Protein AF-A0A437H0S1-F1 (afdb_monomer)

Mean predicted aligned error: 8.06 Å

Organism: NCBI:txid2217664

Solvent-accessible surface area (backbone atoms only — not comparable to full-atom values): 6916 Å² total; per-residue (Å²): 133,78,65,62,66,58,52,57,53,48,55,50,52,38,51,51,27,51,49,53,21,43,51,20,54,52,49,31,51,52,30,63,74,68,68,50,58,68,67,62,41,51,49,24,52,52,47,28,53,54,20,52,53,50,40,59,66,51,22,75,76,38,73,68,47,33,53,34,49,50,38,8,51,51,35,15,47,50,42,39,52,48,43,61,71,44,42,64,59,52,46,57,49,41,54,73,76,64,75,58,86,73,70,57,68,66,54,49,52,58,52,29,56,54,51,14,55,52,32,17,44,50,28,25,50,54,47,53,55,61,76,74,110

Nearest PDB structures (foldseek):
  8gji-assembly1_A  TM=4.123E-01  e=1.257E+00  synthetic construct
  8gjg-assembly1_A  TM=4.341E-01  e=6.063E+00  synthetic construct

Structure (mmCIF, N/CA/C/O backbone):
data_AF-A0A437H0S1-F1
#
_entry.id   AF-A0A437H0S1-F1
#
loop_
_atom_site.group_PDB
_atom_site.id
_atom_site.type_symbol
_atom_site.label_atom_id
_atom_site.label_alt_id
_atom_site.label_comp_id
_atom_site.label_asym_id
_atom_site.label_entity_id
_atom_site.label_seq_id
_atom_site.pdbx_PDB_ins_code
_atom_site.Cartn_x
_atom_site.Cartn_y
_atom_site.Cartn_z
_atom_site.occupancy
_atom_site.B_iso_or_equiv
_atom_site.auth_seq_id
_atom_site.auth_comp_id
_atom_site.auth_asym_id
_atom_site.auth_atom_id
_atom_site.pdbx_PDB_model_num
ATOM 1 N N . MET A 1 1 ? -19.534 11.886 26.583 1.00 49.41 1 MET A N 1
ATOM 2 C CA . MET A 1 1 ? -19.907 11.684 25.160 1.00 49.41 1 MET A CA 1
ATOM 3 C C . MET A 1 1 ? -18.854 12.192 24.152 1.00 49.41 1 MET A C 1
ATOM 5 O O . MET A 1 1 ? -19.074 12.068 22.959 1.00 49.41 1 MET A O 1
ATOM 9 N N . MET A 1 2 ? -17.682 12.696 24.581 1.00 51.09 2 MET A N 1
ATOM 10 C CA . MET A 1 2 ? -16.727 13.395 23.692 1.00 51.09 2 MET A CA 1
ATOM 11 C C . MET A 1 2 ? -15.616 12.510 23.076 1.00 51.09 2 MET A C 1
ATOM 13 O O . MET A 1 2 ? -14.883 12.967 22.208 1.00 51.09 2 MET A O 1
ATOM 17 N N . ILE A 1 3 ? -15.497 11.237 23.482 1.00 58.66 3 ILE A N 1
ATOM 18 C CA . ILE A 1 3 ? -14.402 10.340 23.049 1.00 58.66 3 ILE A CA 1
ATOM 19 C C . ILE A 1 3 ? -14.716 9.631 21.712 1.00 58.66 3 ILE A C 1
ATOM 21 O O . ILE A 1 3 ? -13.830 9.510 20.865 1.00 58.66 3 ILE A O 1
ATOM 25 N N . LYS A 1 4 ? -15.984 9.255 21.464 1.00 57.00 4 LYS A N 1
ATOM 26 C CA . LYS A 1 4 ? -16.419 8.512 20.258 1.00 57.00 4 LYS A CA 1
ATOM 27 C C . LYS A 1 4 ? -16.165 9.258 18.941 1.00 57.00 4 LYS A C 1
ATOM 29 O O . LYS A 1 4 ? -15.657 8.670 17.995 1.00 57.00 4 LYS A O 1
ATOM 34 N N . ILE A 1 5 ? -16.408 10.573 18.918 1.00 59.31 5 ILE A N 1
ATOM 35 C CA . ILE A 1 5 ? -16.254 11.418 17.714 1.00 59.31 5 ILE A CA 1
ATOM 36 C C . ILE A 1 5 ? -14.808 11.381 17.183 1.00 59.31 5 ILE A C 1
ATOM 38 O O . ILE A 1 5 ? -14.569 11.469 15.978 1.00 59.31 5 ILE A O 1
ATOM 42 N N . SER A 1 6 ? -13.823 11.215 18.073 1.00 72.56 6 SER A N 1
ATOM 43 C CA . SER A 1 6 ? -12.412 11.144 17.682 1.00 72.56 6 SER A CA 1
ATOM 44 C C . SER A 1 6 ? -12.027 9.812 17.027 1.00 72.56 6 SER A C 1
ATOM 46 O O . SER A 1 6 ? -11.175 9.807 16.139 1.00 72.56 6 SER A O 1
ATOM 48 N N . GLN A 1 7 ? -12.652 8.701 17.431 1.00 74.12 7 GLN A N 1
ATOM 49 C CA . GLN A 1 7 ? -12.353 7.365 16.908 1.00 74.12 7 GLN A CA 1
ATOM 50 C C . GLN A 1 7 ? -12.955 7.165 15.515 1.00 74.12 7 GLN A C 1
ATOM 52 O O . GLN A 1 7 ? -12.237 6.755 14.604 1.00 74.12 7 GLN A O 1
ATOM 57 N N . ASP A 1 8 ? -14.209 7.574 15.307 1.00 79.00 8 ASP A N 1
ATOM 58 C CA . ASP A 1 8 ? -14.880 7.476 14.001 1.00 79.00 8 ASP A CA 1
ATOM 59 C C . ASP A 1 8 ? -14.147 8.288 12.924 1.00 79.00 8 ASP A C 1
ATOM 61 O O . ASP A 1 8 ? -13.929 7.831 11.796 1.00 79.00 8 ASP A O 1
ATOM 65 N N . ARG A 1 9 ? -13.675 9.485 13.293 1.00 84.31 9 ARG A N 1
ATOM 66 C CA . ARG A 1 9 ? -12.872 10.332 12.406 1.00 84.31 9 ARG A CA 1
ATOM 67 C C . ARG A 1 9 ? -11.548 9.666 12.029 1.00 84.31 9 ARG A C 1
ATOM 69 O O . ARG A 1 9 ? -11.152 9.729 10.870 1.00 84.31 9 ARG A O 1
ATOM 76 N N . ARG A 1 10 ? -10.870 9.010 12.977 1.00 81.88 10 ARG A N 1
ATOM 77 C CA . ARG A 1 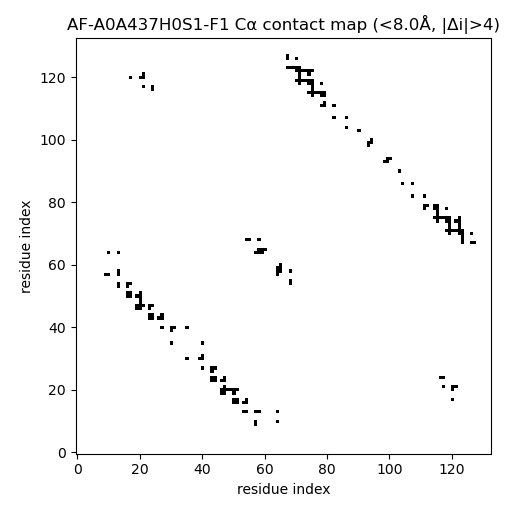10 ? -9.608 8.294 12.715 1.00 81.88 10 ARG A CA 1
ATOM 78 C C . ARG A 1 10 ? -9.817 7.071 11.830 1.00 81.88 10 ARG A C 1
ATOM 80 O O . ARG A 1 10 ? -9.042 6.881 10.901 1.00 81.88 10 ARG A O 1
ATOM 87 N N . ALA A 1 11 ? -10.870 6.290 12.067 1.00 86.12 11 ALA A N 1
ATOM 88 C CA . ALA A 1 11 ? -11.221 5.153 11.219 1.00 86.12 11 ALA A CA 1
ATOM 89 C C . ALA A 1 11 ? -11.541 5.599 9.781 1.00 86.12 11 ALA A C 1
ATOM 91 O O . ALA A 1 11 ? -11.087 4.979 8.819 1.00 86.12 11 ALA A O 1
ATOM 92 N N . THR A 1 12 ? -12.246 6.724 9.632 1.00 88.94 12 THR A N 1
ATOM 93 C CA . THR A 1 12 ? -12.529 7.332 8.323 1.00 88.94 12 THR A CA 1
ATOM 94 C C . THR A 1 12 ? -11.238 7.760 7.623 1.00 88.94 12 THR A C 1
ATOM 96 O O . THR A 1 12 ? -11.020 7.402 6.467 1.00 88.94 12 THR A O 1
ATOM 99 N N . SER A 1 13 ? -10.337 8.456 8.326 1.00 90.25 13 SER A N 1
ATOM 100 C CA . SER A 1 13 ? -9.034 8.857 7.778 1.00 90.25 13 SER A CA 1
ATOM 101 C C . SER A 1 13 ? -8.139 7.664 7.428 1.00 90.25 13 SER A C 1
ATOM 103 O O . SER A 1 13 ? -7.435 7.707 6.418 1.00 90.25 13 SER A O 1
ATOM 105 N N . PHE A 1 14 ? -8.175 6.591 8.224 1.00 92.00 14 PHE A N 1
ATOM 106 C CA . PHE A 1 14 ? -7.459 5.346 7.942 1.00 92.00 14 PHE A CA 1
ATOM 107 C C . PHE A 1 14 ? -7.943 4.731 6.628 1.00 92.00 14 PHE A C 1
ATOM 109 O O . PHE A 1 14 ? -7.132 4.444 5.752 1.00 92.00 14 PHE A O 1
ATOM 116 N N . MET A 1 15 ? -9.260 4.586 6.453 1.00 92.88 15 MET A N 1
ATOM 117 C CA . MET A 1 15 ? -9.829 4.004 5.232 1.00 92.88 15 MET A CA 1
ATOM 118 C C . MET A 1 15 ? -9.610 4.892 4.010 1.00 92.88 15 MET A C 1
ATOM 120 O O . MET A 1 15 ? -9.247 4.387 2.952 1.00 92.88 15 MET A O 1
ATOM 124 N N . ALA A 1 16 ? -9.745 6.212 4.156 1.00 93.31 16 ALA A N 1
ATOM 125 C CA . ALA A 1 16 ? -9.411 7.147 3.087 1.00 93.31 16 ALA A CA 1
ATOM 126 C C . ALA A 1 16 ? -7.950 6.967 2.645 1.00 93.31 16 ALA A C 1
ATOM 128 O O . ALA A 1 16 ? -7.680 6.804 1.458 1.00 93.31 16 ALA A O 1
ATOM 129 N N . SER A 1 17 ? -7.017 6.899 3.602 1.00 93.25 17 SER A N 1
ATOM 130 C CA . SER A 1 17 ? -5.596 6.659 3.320 1.00 93.25 17 SER A CA 1
ATOM 131 C C . SER A 1 17 ? -5.37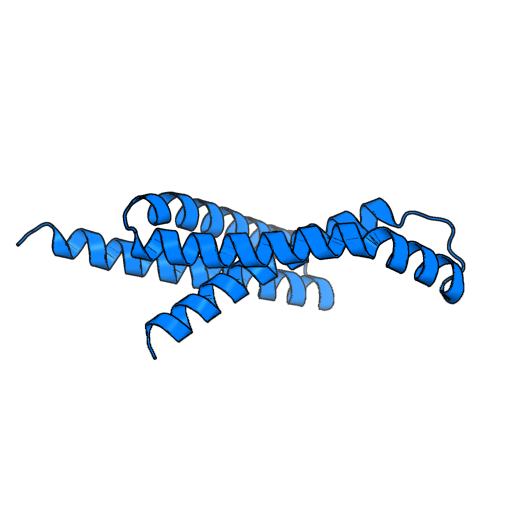4 5.306 2.636 1.00 93.25 17 SER A C 1
ATOM 133 O O . SER A 1 17 ? -4.634 5.234 1.659 1.00 93.25 17 SER A O 1
ATOM 135 N N . ALA A 1 18 ? -6.051 4.245 3.087 1.00 93.00 18 ALA A N 1
ATOM 136 C CA . ALA A 1 18 ? -5.971 2.922 2.468 1.00 93.00 18 ALA A CA 1
ATOM 137 C C . ALA A 1 18 ? -6.428 2.939 1.001 1.00 93.00 18 ALA A C 1
ATOM 139 O O . ALA A 1 18 ? -5.752 2.365 0.147 1.00 93.00 18 ALA A O 1
ATOM 140 N N . HIS A 1 19 ? -7.533 3.622 0.696 1.00 95.00 19 HIS A N 1
ATOM 141 C CA . HIS A 1 19 ? -8.033 3.752 -0.671 1.00 9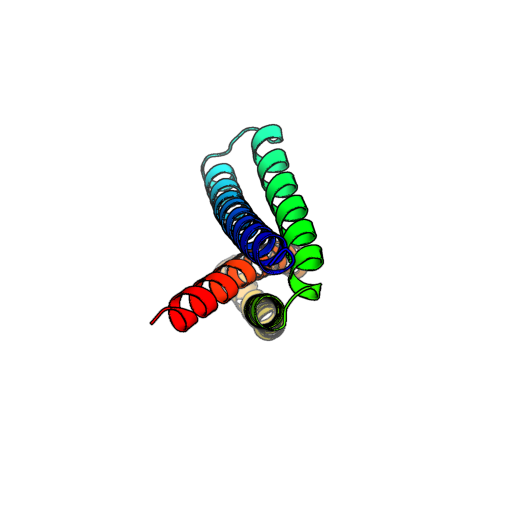5.00 19 HIS A CA 1
ATOM 142 C C . HIS A 1 19 ? -7.109 4.599 -1.544 1.00 95.00 19 HIS A C 1
ATOM 144 O O . HIS A 1 19 ? -6.787 4.178 -2.651 1.00 95.00 19 HIS A O 1
ATOM 150 N N . PHE A 1 20 ? -6.636 5.751 -1.058 1.00 95.19 20 PHE A N 1
ATOM 151 C CA . PHE A 1 20 ? -5.708 6.591 -1.820 1.00 95.19 20 PHE A CA 1
ATOM 152 C C . PHE A 1 20 ? -4.395 5.871 -2.113 1.00 95.19 20 PHE A C 1
ATOM 154 O O . PHE A 1 20 ? -3.918 5.926 -3.241 1.00 95.19 20 PHE A O 1
ATOM 161 N N . GLY A 1 21 ? -3.842 5.153 -1.135 1.00 92.50 21 GLY A N 1
ATOM 162 C CA . GLY A 1 21 ? -2.646 4.341 -1.333 1.00 92.50 21 GLY A CA 1
ATOM 163 C C . GLY A 1 21 ? -2.854 3.193 -2.316 1.00 92.50 21 GLY A C 1
ATOM 164 O O . GLY A 1 21 ? -2.047 2.998 -3.221 1.00 92.50 21 GLY A O 1
ATOM 165 N N . GLY A 1 22 ? -3.978 2.480 -2.190 1.00 91.81 22 GLY A N 1
ATOM 166 C CA . GLY A 1 22 ? -4.354 1.413 -3.115 1.00 91.81 22 GLY A CA 1
ATOM 167 C C . GLY A 1 22 ? -4.525 1.924 -4.547 1.00 91.81 22 GLY A C 1
ATOM 168 O O . GLY A 1 22 ? -3.956 1.372 -5.482 1.00 91.81 22 GLY A O 1
ATOM 169 N N . LEU A 1 23 ? -5.253 3.024 -4.737 1.00 94.50 23 LEU A N 1
ATOM 170 C CA . LEU A 1 23 ? -5.425 3.637 -6.055 1.00 94.50 23 LEU A CA 1
ATOM 171 C C . LEU A 1 23 ? -4.108 4.182 -6.611 1.00 94.50 23 LEU A C 1
ATOM 173 O O . LEU A 1 23 ? -3.864 4.052 -7.806 1.00 94.50 23 LEU A O 1
ATOM 177 N N . ALA A 1 24 ? -3.245 4.748 -5.766 1.00 94.06 24 ALA A N 1
ATOM 178 C CA . ALA A 1 24 ? -1.951 5.264 -6.189 1.00 94.06 24 ALA A CA 1
ATOM 179 C C . ALA A 1 24 ? -1.030 4.157 -6.716 1.00 94.06 24 ALA A C 1
ATOM 181 O O . ALA A 1 24 ? -0.384 4.368 -7.740 1.00 94.06 24 ALA A O 1
ATOM 182 N N . ILE A 1 25 ? -1.015 2.965 -6.103 1.00 92.56 25 ILE A N 1
ATOM 183 C CA . ILE A 1 25 ? -0.214 1.850 -6.629 1.00 92.56 25 ILE A CA 1
ATOM 184 C C . ILE A 1 25 ? -0.770 1.320 -7.963 1.00 92.56 25 ILE A C 1
ATOM 186 O O . ILE A 1 25 ? 0.002 1.001 -8.868 1.00 92.56 25 ILE A O 1
ATOM 190 N N . PHE A 1 26 ? -2.095 1.307 -8.152 1.00 92.31 26 PHE A N 1
ATOM 191 C CA . PHE A 1 26 ? -2.687 0.987 -9.458 1.00 92.31 26 PHE A CA 1
ATOM 192 C C . PHE A 1 26 ? -2.387 2.063 -10.509 1.00 92.31 26 PHE A C 1
ATOM 194 O O . PHE A 1 26 ? -2.055 1.729 -11.645 1.00 92.31 26 PHE A O 1
ATOM 201 N N . ALA A 1 27 ? -2.448 3.343 -10.136 1.00 92.88 27 ALA A N 1
ATOM 202 C CA . ALA A 1 27 ? -2.101 4.458 -11.014 1.00 92.88 27 ALA A CA 1
ATOM 203 C C . ALA A 1 27 ? -0.617 4.439 -11.402 1.00 92.88 27 ALA A C 1
ATOM 205 O O . ALA A 1 27 ? -0.291 4.699 -12.557 1.00 92.88 27 ALA A O 1
ATOM 206 N N . TYR A 1 28 ? 0.272 4.068 -10.475 1.00 91.69 28 TYR A N 1
ATOM 207 C CA . TYR A 1 28 ? 1.685 3.840 -10.764 1.00 91.69 28 TYR A CA 1
ATOM 208 C C . TYR A 1 28 ? 1.851 2.780 -11.859 1.00 91.69 28 TYR A C 1
ATOM 210 O O . TYR A 1 28 ? 2.528 3.020 -12.858 1.00 91.69 28 TYR A O 1
ATOM 218 N N . LEU A 1 29 ? 1.202 1.621 -11.705 1.00 90.06 29 LEU A N 1
ATOM 219 C CA . LEU A 1 29 ? 1.281 0.538 -12.686 1.00 90.06 29 LEU A CA 1
ATOM 220 C C . LEU A 1 29 ? 0.721 0.953 -14.045 1.00 90.06 29 LEU A C 1
ATOM 222 O O . LEU A 1 29 ? 1.384 0.758 -15.062 1.00 90.06 29 LEU A O 1
ATOM 226 N N . ALA A 1 30 ? -0.459 1.574 -14.062 1.00 91.06 30 ALA A N 1
ATOM 227 C CA . ALA A 1 30 ? -1.066 2.085 -15.284 1.00 91.06 30 ALA A CA 1
ATOM 228 C C . ALA A 1 30 ? -0.158 3.119 -15.971 1.00 91.06 30 ALA A C 1
ATOM 230 O O . ALA A 1 30 ? 0.051 3.044 -17.180 1.00 91.06 30 ALA A O 1
ATOM 231 N N . GLY A 1 31 ? 0.448 4.028 -15.203 1.00 89.69 31 GLY A N 1
ATOM 232 C CA . GLY A 1 31 ? 1.382 5.030 -15.711 1.00 89.69 31 GLY A CA 1
ATOM 233 C C . GLY A 1 31 ? 2.662 4.422 -16.282 1.00 89.69 31 GLY A C 1
ATOM 234 O O . GLY A 1 31 ? 3.141 4.878 -17.317 1.00 89.69 31 GLY A O 1
ATOM 235 N N . ARG A 1 32 ? 3.187 3.350 -15.674 1.00 87.00 32 ARG A N 1
ATOM 236 C CA . ARG A 1 32 ? 4.330 2.600 -16.222 1.00 87.00 32 ARG A CA 1
ATOM 237 C C . ARG A 1 32 ? 3.975 1.882 -17.523 1.00 87.00 32 ARG A C 1
ATOM 239 O O . ARG A 1 32 ? 4.793 1.876 -18.432 1.00 87.00 32 ARG A O 1
ATOM 246 N N . MET A 1 33 ? 2.772 1.317 -17.635 1.00 89.38 33 MET A N 1
ATOM 247 C CA . MET A 1 33 ? 2.310 0.657 -18.866 1.00 89.38 33 MET A CA 1
ATOM 248 C C . MET A 1 33 ? 2.017 1.657 -19.992 1.00 89.38 33 MET A C 1
ATOM 250 O O . MET A 1 33 ? 2.262 1.361 -21.157 1.00 89.38 33 MET A O 1
ATOM 254 N N . ALA A 1 34 ? 1.515 2.844 -19.648 1.00 92.69 34 ALA A N 1
ATOM 255 C CA . ALA A 1 34 ? 1.174 3.906 -20.590 1.00 92.69 34 ALA A CA 1
ATOM 256 C C . ALA A 1 34 ? 2.322 4.900 -20.856 1.00 92.69 34 ALA A C 1
ATOM 258 O O . ALA A 1 34 ? 2.102 5.896 -21.542 1.00 92.69 34 ALA A O 1
ATOM 259 N N . ASN A 1 35 ? 3.525 4.656 -20.317 1.00 91.00 35 ASN A N 1
ATOM 260 C CA . ASN A 1 35 ? 4.698 5.534 -20.429 1.00 91.00 35 ASN A CA 1
ATOM 261 C C . ASN A 1 35 ? 4.406 7.002 -20.063 1.00 91.00 35 ASN A C 1
ATOM 263 O O . ASN A 1 35 ? 4.731 7.929 -20.806 1.00 91.00 35 ASN A O 1
ATOM 267 N N . TRP A 1 36 ? 3.761 7.219 -18.916 1.00 91.56 36 TRP A N 1
ATOM 268 C CA . TRP A 1 36 ? 3.512 8.562 -18.392 1.00 91.56 36 TRP A CA 1
ATOM 269 C C . TRP A 1 36 ? 4.813 9.315 -18.074 1.00 91.56 36 TRP A C 1
ATOM 271 O O . TRP A 1 36 ? 5.838 8.684 -17.815 1.00 91.56 36 TRP A O 1
ATOM 281 N N . PRO A 1 37 ? 4.774 10.661 -18.019 1.00 93.38 37 PRO A N 1
ATOM 282 C CA . PRO A 1 37 ? 5.918 11.456 -17.590 1.00 93.38 37 PRO A CA 1
ATOM 283 C C . PRO A 1 37 ? 6.416 11.039 -16.201 1.00 93.38 37 PRO A C 1
ATOM 285 O O . PRO A 1 37 ? 5.610 10.795 -15.297 1.00 93.38 37 PRO A O 1
ATOM 288 N N . ASP A 1 38 ? 7.735 11.059 -16.001 1.00 90.88 38 ASP A N 1
ATOM 289 C CA . ASP A 1 38 ? 8.375 10.643 -14.743 1.00 90.88 38 ASP A CA 1
ATOM 290 C C . ASP A 1 38 ? 7.834 11.389 -13.519 1.00 90.88 38 ASP A C 1
ATOM 292 O O . ASP A 1 38 ? 7.694 10.807 -12.444 1.00 90.88 38 ASP A O 1
ATOM 296 N N . PHE A 1 39 ? 7.455 12.659 -13.684 1.00 92.44 39 PHE A N 1
ATOM 297 C CA . PHE A 1 39 ? 6.821 13.447 -12.628 1.00 92.44 39 PHE A CA 1
ATOM 298 C C . PHE A 1 39 ? 5.502 12.824 -12.138 1.00 92.44 39 PHE A C 1
ATOM 300 O O . PHE A 1 39 ? 5.280 12.712 -10.933 1.00 92.44 39 PHE A O 1
ATOM 3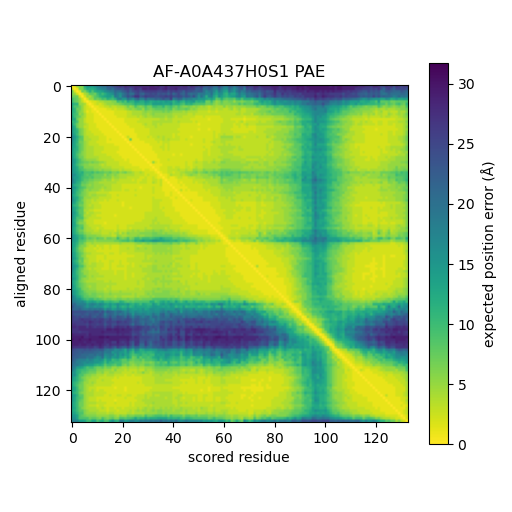07 N N . ALA A 1 40 ? 4.639 12.375 -13.055 1.00 91.94 40 ALA A N 1
ATOM 308 C CA . ALA A 1 40 ? 3.355 11.769 -12.707 1.00 91.94 40 ALA A CA 1
ATOM 309 C C . ALA A 1 40 ? 3.555 10.420 -12.000 1.00 91.94 40 ALA A C 1
ATOM 311 O O . ALA A 1 40 ? 2.915 10.144 -10.985 1.00 91.94 40 ALA A O 1
ATOM 312 N N . ILE A 1 41 ? 4.502 9.614 -12.486 1.00 89.94 41 ILE A N 1
ATOM 313 C CA . ILE A 1 41 ? 4.880 8.341 -11.862 1.00 89.94 41 ILE A CA 1
ATOM 314 C C . ILE A 1 41 ? 5.452 8.594 -10.457 1.00 89.94 41 ILE A C 1
ATOM 316 O O . ILE A 1 41 ? 5.010 7.975 -9.490 1.00 89.94 41 ILE A O 1
ATOM 320 N N . GLY A 1 42 ? 6.364 9.556 -10.304 1.00 90.06 42 GLY A N 1
ATOM 321 C CA . GLY A 1 42 ? 6.931 9.943 -9.011 1.00 90.06 42 GLY A CA 1
ATOM 322 C C . GLY A 1 42 ? 5.873 10.411 -8.007 1.00 90.06 42 GLY A C 1
ATOM 323 O O . GLY A 1 42 ? 5.915 10.023 -6.838 1.00 90.06 42 GLY A O 1
ATOM 324 N N . MET A 1 43 ? 4.866 11.165 -8.463 1.00 93.62 43 MET A N 1
ATOM 325 C CA . MET A 1 43 ? 3.756 11.609 -7.615 1.00 93.62 43 MET A CA 1
ATOM 326 C C . MET A 1 43 ? 2.960 10.425 -7.048 1.00 93.62 43 MET A C 1
ATOM 328 O O . MET A 1 43 ? 2.638 10.415 -5.859 1.00 93.62 43 MET A O 1
ATOM 332 N N . THR A 1 44 ? 2.685 9.394 -7.856 1.00 93.44 44 THR A N 1
ATOM 333 C CA . THR A 1 44 ? 1.969 8.194 -7.379 1.00 93.44 44 THR A CA 1
ATOM 334 C C . THR A 1 44 ? 2.751 7.427 -6.308 1.00 93.44 44 THR A C 1
ATOM 336 O O . THR A 1 44 ? 2.164 6.980 -5.319 1.00 93.44 44 THR A O 1
ATOM 339 N N . ILE A 1 45 ? 4.083 7.355 -6.425 1.00 91.56 45 ILE A N 1
ATOM 340 C CA . ILE A 1 45 ? 4.945 6.784 -5.378 1.00 91.56 45 ILE A CA 1
ATOM 341 C C . ILE A 1 45 ? 4.835 7.616 -4.096 1.00 91.56 45 ILE A C 1
ATOM 343 O O . ILE A 1 45 ? 4.628 7.060 -3.017 1.00 91.56 45 ILE A O 1
ATOM 347 N N . GLY A 1 46 ? 4.919 8.946 -4.207 1.00 93.44 46 GLY A N 1
ATOM 348 C CA . GLY A 1 46 ? 4.805 9.857 -3.066 1.00 93.44 46 GLY A CA 1
ATOM 349 C C . GLY A 1 46 ? 3.484 9.697 -2.309 1.00 93.44 46 GLY A C 1
ATOM 350 O O . GLY A 1 46 ? 3.487 9.588 -1.083 1.00 93.44 46 GLY A O 1
ATOM 351 N N . ILE A 1 47 ? 2.362 9.596 -3.030 1.00 94.81 47 ILE A N 1
ATOM 352 C CA . ILE A 1 47 ? 1.035 9.352 -2.439 1.00 94.81 47 ILE A CA 1
ATOM 353 C C . ILE A 1 47 ? 0.994 7.991 -1.735 1.00 94.81 47 ILE A C 1
ATOM 355 O O . ILE A 1 47 ? 0.491 7.886 -0.615 1.00 94.81 47 ILE A O 1
ATOM 359 N N . THR A 1 48 ? 1.566 6.956 -2.354 1.00 93.62 48 THR A N 1
ATOM 360 C CA . THR A 1 48 ? 1.638 5.613 -1.763 1.00 93.62 48 THR A CA 1
ATOM 361 C C . THR A 1 48 ? 2.401 5.646 -0.436 1.00 93.62 48 THR A C 1
ATOM 363 O O . THR A 1 48 ? 1.881 5.196 0.584 1.00 93.62 48 THR A O 1
ATOM 366 N N . LEU A 1 49 ? 3.582 6.272 -0.400 1.00 93.88 49 LEU A N 1
ATOM 367 C CA . LEU A 1 49 ? 4.385 6.404 0.820 1.00 93.88 49 LEU A CA 1
ATOM 368 C C . LEU A 1 49 ? 3.681 7.236 1.900 1.00 93.88 49 LEU A C 1
ATOM 370 O O . LEU A 1 49 ? 3.627 6.819 3.057 1.00 93.88 49 LEU A O 1
ATOM 374 N N . ALA A 1 50 ? 3.097 8.379 1.530 1.00 94.88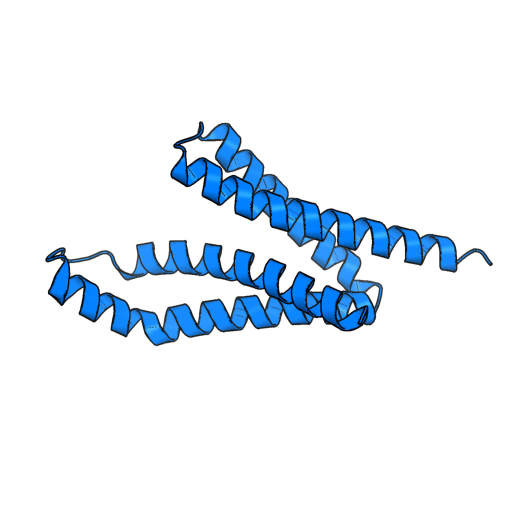 50 ALA A N 1
ATOM 375 C CA . ALA A 1 50 ? 2.347 9.221 2.460 1.00 94.88 50 ALA A CA 1
ATOM 376 C C . ALA A 1 50 ? 1.167 8.458 3.083 1.00 94.88 50 ALA A C 1
ATOM 378 O O . ALA A 1 50 ? 0.927 8.544 4.289 1.00 94.88 50 ALA A O 1
ATOM 379 N N . SER A 1 51 ? 0.464 7.657 2.281 1.00 94.69 51 SER A N 1
ATOM 380 C CA . SER A 1 51 ? -0.645 6.842 2.770 1.00 94.69 51 SER A CA 1
ATOM 381 C C . SER A 1 51 ? -0.187 5.704 3.690 1.00 94.69 51 SER A C 1
ATOM 383 O O . SER A 1 51 ? -0.824 5.477 4.715 1.00 94.69 51 SER A O 1
ATOM 385 N N . LEU A 1 52 ? 0.938 5.037 3.399 1.00 93.19 52 LEU A N 1
ATOM 386 C CA . LEU A 1 52 ? 1.526 4.026 4.286 1.00 93.19 52 LEU A CA 1
ATOM 387 C C . LEU A 1 52 ? 1.893 4.627 5.644 1.00 93.19 52 LEU A C 1
ATOM 389 O O . LEU A 1 52 ? 1.557 4.052 6.678 1.00 93.19 52 LEU A O 1
ATOM 393 N N . LEU A 1 53 ? 2.525 5.803 5.653 1.00 94.12 53 LEU A N 1
ATOM 394 C CA . LEU A 1 53 ? 2.843 6.520 6.889 1.00 94.12 53 LEU A CA 1
ATOM 395 C C . LEU A 1 53 ? 1.577 6.836 7.692 1.00 94.12 53 LEU A C 1
ATOM 397 O O . LEU A 1 53 ? 1.532 6.574 8.894 1.00 94.12 53 LEU A O 1
ATOM 401 N N . ALA A 1 54 ? 0.528 7.335 7.034 1.00 92.69 54 ALA A N 1
ATOM 402 C CA . ALA A 1 54 ? -0.752 7.595 7.683 1.00 92.69 54 ALA A CA 1
ATOM 403 C C . ALA A 1 54 ? -1.357 6.317 8.291 1.00 92.69 54 ALA A C 1
ATOM 405 O O . ALA A 1 54 ? -1.776 6.325 9.449 1.00 92.69 54 ALA A O 1
ATOM 406 N N . LEU A 1 55 ? -1.346 5.200 7.556 1.00 93.00 55 LEU A N 1
ATOM 407 C CA . LEU A 1 55 ? -1.844 3.909 8.039 1.00 93.00 55 LEU A CA 1
ATOM 408 C C . LEU A 1 55 ? -1.075 3.418 9.270 1.00 93.00 55 LEU A C 1
ATOM 410 O O . LEU A 1 55 ? -1.704 3.005 10.243 1.00 93.00 55 LEU A O 1
ATOM 414 N N . ILE A 1 56 ? 0.258 3.522 9.276 1.00 92.62 56 ILE A N 1
ATOM 415 C CA . ILE A 1 56 ? 1.085 3.153 10.436 1.00 92.62 56 ILE A CA 1
ATOM 416 C C . ILE A 1 56 ? 0.695 3.989 11.653 1.00 92.62 56 ILE A C 1
ATOM 418 O O . ILE A 1 56 ? 0.456 3.439 12.728 1.00 92.62 56 ILE A O 1
ATOM 422 N N . LEU A 1 57 ? 0.601 5.310 11.493 1.00 91.06 57 LEU A N 1
ATOM 423 C CA . LEU A 1 57 ? 0.280 6.220 12.592 1.00 91.06 57 LEU A CA 1
ATOM 424 C C . LEU A 1 57 ? -1.109 5.936 13.174 1.00 91.06 57 LEU A C 1
ATOM 426 O O . LEU A 1 57 ? -1.274 5.885 14.393 1.00 91.06 57 LEU A O 1
ATOM 430 N N . PHE A 1 58 ? -2.101 5.702 12.315 1.00 88.06 58 PHE A N 1
ATOM 431 C CA . PHE A 1 58 ? -3.467 5.431 12.752 1.00 88.06 58 PHE A CA 1
ATOM 432 C C . PHE A 1 58 ? -3.654 4.016 13.316 1.00 88.06 58 PHE A C 1
ATOM 434 O O . PHE A 1 58 ? -4.411 3.859 14.275 1.00 88.06 58 PHE A O 1
ATOM 441 N N . SER A 1 59 ? -2.932 3.010 12.805 1.00 88.06 59 SER A N 1
ATOM 442 C CA . SER A 1 59 ? -3.029 1.611 13.262 1.00 88.06 59 SER A CA 1
ATOM 443 C C . SER A 1 59 ? -2.723 1.431 14.751 1.00 88.06 59 SER A C 1
ATOM 445 O O . SER A 1 59 ? -3.286 0.557 15.395 1.00 88.06 59 SER A O 1
ATOM 447 N N . ARG A 1 60 ? -1.894 2.306 15.331 1.00 86.50 60 ARG A N 1
ATOM 448 C CA . ARG A 1 60 ? -1.519 2.272 16.755 1.00 86.50 60 ARG A CA 1
ATOM 449 C C . ARG A 1 60 ? -2.630 2.710 17.707 1.00 86.50 60 ARG A C 1
ATOM 451 O O . ARG A 1 60 ? -2.452 2.630 18.916 1.00 86.50 60 ARG A O 1
ATOM 458 N N . THR A 1 61 ? -3.733 3.241 17.184 1.00 83.75 61 THR A N 1
ATOM 459 C CA . THR A 1 61 ? -4.801 3.800 18.023 1.00 83.75 61 THR A CA 1
ATOM 460 C C . THR A 1 61 ? -5.806 2.743 18.478 1.00 83.75 61 THR A C 1
ATOM 462 O O . THR A 1 61 ? -6.418 2.911 19.528 1.00 83.75 61 THR A O 1
ATOM 465 N N . ASP A 1 62 ? -6.023 1.699 17.678 1.00 85.69 62 ASP A N 1
ATOM 466 C CA . ASP A 1 62 ? -7.155 0.785 17.836 1.00 85.69 62 ASP A CA 1
ATOM 467 C C . ASP A 1 62 ? -6.757 -0.633 17.406 1.00 85.69 62 ASP A C 1
ATOM 469 O O . ASP A 1 62 ? -6.142 -0.812 16.352 1.00 85.69 62 ASP A O 1
ATOM 473 N N . GLU A 1 63 ? -7.136 -1.636 18.200 1.00 89.44 63 GLU A N 1
ATOM 474 C CA . GLU A 1 63 ? -6.925 -3.056 17.902 1.00 89.44 63 GLU A CA 1
ATOM 475 C C . GLU A 1 63 ? -7.540 -3.463 16.560 1.00 89.44 63 GLU A C 1
ATOM 477 O O . GLU A 1 63 ? -6.945 -4.248 15.817 1.00 89.44 63 GLU A O 1
ATOM 482 N N . TYR A 1 64 ? -8.696 -2.896 16.201 1.00 89.62 64 TYR A N 1
ATOM 483 C CA . TYR A 1 64 ? -9.319 -3.148 14.909 1.00 89.62 64 TYR A CA 1
ATOM 484 C C . TYR A 1 64 ? -8.409 -2.682 13.769 1.00 89.62 64 TYR A C 1
ATOM 486 O O . TYR A 1 64 ? -8.061 -3.479 12.895 1.00 89.62 64 TYR A O 1
ATOM 494 N 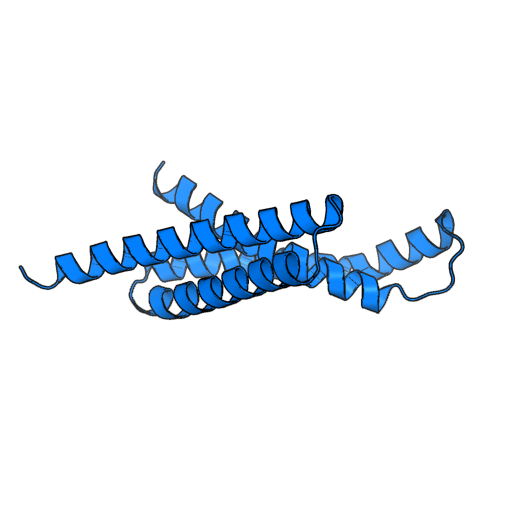N . LEU A 1 65 ? -7.953 -1.427 13.797 1.00 90.69 65 LEU A N 1
ATOM 495 C CA . LEU A 1 65 ? -7.072 -0.873 12.762 1.00 90.69 65 LEU A CA 1
ATOM 496 C C . LEU A 1 65 ? -5.716 -1.587 12.724 1.00 90.69 65 LEU A C 1
ATOM 498 O O . LEU A 1 65 ? -5.173 -1.818 11.641 1.00 90.69 65 LEU A O 1
ATOM 502 N N . LEU A 1 66 ? -5.201 -1.993 13.885 1.00 92.94 66 LEU A N 1
ATOM 503 C CA . LEU A 1 66 ? -3.997 -2.808 13.991 1.00 92.94 66 LEU A CA 1
ATOM 504 C C . LEU A 1 66 ? -4.182 -4.181 13.331 1.00 92.94 66 LEU A C 1
ATOM 506 O O . LEU A 1 66 ? -3.298 -4.646 12.613 1.00 92.94 66 LEU A O 1
ATOM 510 N N . SER A 1 67 ? -5.348 -4.811 13.502 1.00 93.31 67 SER A N 1
ATOM 511 C CA . SER A 1 67 ? -5.656 -6.095 12.864 1.00 93.31 67 SER A CA 1
ATOM 512 C C . SER A 1 67 ? -5.712 -5.990 11.334 1.00 93.31 67 SER A C 1
ATOM 514 O O . SER A 1 67 ? -5.232 -6.886 10.637 1.00 93.31 67 SER A O 1
ATOM 516 N N . LEU A 1 68 ? -6.239 -4.882 10.796 1.00 93.38 68 LEU A N 1
ATOM 517 C CA . LEU A 1 68 ? -6.217 -4.603 9.357 1.00 93.38 68 LEU A CA 1
ATOM 518 C C . LEU A 1 68 ? -4.799 -4.368 8.848 1.00 93.38 68 LEU A C 1
ATOM 520 O O . LEU A 1 68 ? -4.418 -4.909 7.809 1.00 93.38 68 LEU A O 1
ATOM 524 N N . TRP A 1 69 ? -4.019 -3.585 9.589 1.00 94.31 69 TRP A N 1
ATOM 525 C CA . TRP A 1 69 ? -2.616 -3.345 9.283 1.00 94.31 69 TRP A CA 1
ATOM 526 C C . TRP A 1 69 ? -1.827 -4.660 9.224 1.00 94.31 69 TRP A C 1
ATOM 528 O O . TRP A 1 69 ? -1.152 -4.923 8.232 1.00 94.31 69 TRP A O 1
ATOM 538 N N . HIS A 1 70 ? -1.974 -5.539 10.221 1.00 95.31 70 HIS A N 1
ATOM 539 C CA . HIS A 1 70 ? -1.328 -6.856 10.239 1.00 95.31 70 HIS A CA 1
ATOM 540 C C . HIS A 1 70 ? -1.776 -7.768 9.091 1.00 95.31 70 HIS A C 1
ATOM 542 O O . HIS A 1 70 ? -0.962 -8.529 8.564 1.00 95.31 70 HIS A O 1
ATOM 548 N N . ALA A 1 71 ? -3.035 -7.689 8.655 1.00 95.19 71 ALA A N 1
ATOM 549 C CA . ALA A 1 71 ? -3.489 -8.432 7.481 1.00 95.19 71 ALA A CA 1
ATOM 550 C C . ALA A 1 71 ? -2.789 -7.954 6.197 1.00 95.19 71 ALA A C 1
ATOM 552 O O . ALA A 1 71 ? -2.365 -8.774 5.386 1.00 95.19 71 ALA A O 1
ATOM 553 N N . GLY A 1 72 ? -2.593 -6.642 6.042 1.00 93.44 72 GLY A N 1
ATOM 554 C CA . GLY A 1 72 ? -1.791 -6.097 4.948 1.00 93.44 72 GLY A CA 1
ATOM 555 C C . GLY A 1 72 ? -0.320 -6.508 5.050 1.00 93.44 72 GLY A C 1
ATOM 556 O O . GLY A 1 72 ? 0.247 -7.033 4.096 1.00 93.44 72 GLY A O 1
ATOM 557 N N . VAL A 1 73 ? 0.308 -6.328 6.216 1.00 95.06 73 VAL A N 1
ATOM 558 C CA . VAL A 1 73 ? 1.727 -6.675 6.422 1.00 95.06 73 VAL A CA 1
ATOM 559 C C . VAL A 1 73 ? 1.981 -8.157 6.174 1.0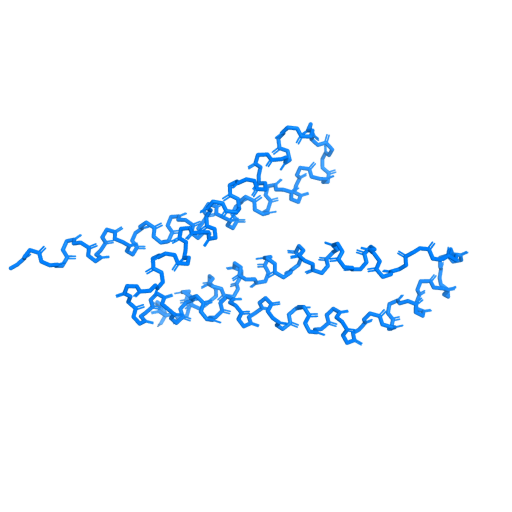0 95.06 73 VAL A C 1
ATOM 561 O O . VAL A 1 73 ? 2.957 -8.496 5.513 1.00 95.06 73 VAL A O 1
ATOM 564 N N . SER A 1 74 ? 1.103 -9.042 6.652 1.00 95.31 74 SER A N 1
ATOM 565 C CA . SER A 1 74 ? 1.249 -10.483 6.427 1.00 95.31 74 SER A CA 1
ATOM 566 C C . SER A 1 74 ? 1.126 -10.846 4.946 1.00 95.31 74 SER A C 1
ATOM 568 O O . SER A 1 74 ? 1.955 -11.603 4.449 1.00 95.31 74 SER A O 1
ATOM 570 N N . ALA A 1 75 ? 0.179 -10.256 4.208 1.00 94.56 75 ALA A N 1
ATOM 571 C CA . ALA A 1 75 ? 0.069 -10.449 2.762 1.00 94.56 75 ALA A CA 1
ATOM 572 C C . ALA A 1 75 ? 1.314 -9.947 2.007 1.00 94.56 75 ALA A C 1
ATOM 574 O O . ALA A 1 75 ? 1.855 -10.662 1.163 1.00 94.56 75 ALA A O 1
ATOM 575 N N . GLY A 1 76 ? 1.810 -8.752 2.347 1.00 93.69 76 GLY A N 1
ATOM 576 C CA . GLY A 1 76 ? 3.047 -8.211 1.783 1.00 93.69 76 GLY A CA 1
ATOM 577 C C . GLY A 1 76 ? 4.257 -9.097 2.085 1.00 93.69 76 GLY A C 1
ATOM 578 O O . GLY A 1 76 ? 5.022 -9.424 1.181 1.00 93.69 76 GLY A O 1
ATOM 579 N N . PHE A 1 77 ? 4.393 -9.554 3.331 1.00 93.56 77 PHE A N 1
ATOM 580 C CA . PHE A 1 77 ? 5.464 -10.456 3.750 1.00 93.56 77 PHE A CA 1
ATOM 581 C C . PHE A 1 77 ? 5.422 -11.789 3.005 1.00 93.56 77 PHE A C 1
ATOM 583 O O . PHE A 1 77 ? 6.462 -12.243 2.542 1.00 93.56 77 PHE A O 1
ATOM 590 N N . ILE A 1 78 ? 4.240 -12.395 2.842 1.00 93.31 78 ILE A N 1
ATOM 591 C CA . ILE A 1 78 ? 4.079 -13.628 2.062 1.00 93.31 78 ILE A CA 1
ATOM 592 C C . ILE A 1 78 ? 4.593 -13.412 0.640 1.00 93.31 78 ILE A C 1
ATOM 594 O O . ILE A 1 78 ? 5.364 -14.226 0.150 1.00 93.31 78 ILE A O 1
ATOM 598 N N . VAL A 1 79 ? 4.229 -12.307 -0.012 1.00 91.62 79 VAL A N 1
ATOM 599 C CA . VAL A 1 79 ? 4.697 -12.028 -1.376 1.00 91.62 79 VAL A CA 1
ATOM 600 C C . VAL A 1 79 ? 6.204 -11.814 -1.439 1.00 91.62 79 VAL A C 1
ATOM 602 O O . VAL A 1 79 ? 6.838 -12.356 -2.340 1.00 91.62 79 VAL A O 1
ATOM 605 N N . VAL A 1 80 ? 6.800 -11.105 -0.478 1.00 88.62 80 VAL A N 1
ATOM 606 C CA . VAL A 1 80 ? 8.264 -10.983 -0.395 1.00 88.62 80 VAL A CA 1
ATOM 607 C C . VAL A 1 80 ? 8.903 -12.357 -0.195 1.00 88.62 80 VAL A C 1
ATOM 609 O O . VAL A 1 80 ? 9.799 -12.726 -0.946 1.00 88.62 80 VAL A O 1
ATOM 612 N N . ALA A 1 81 ? 8.428 -13.142 0.772 1.00 88.50 81 ALA A N 1
ATOM 613 C CA . ALA A 1 81 ? 8.957 -14.469 1.064 1.00 88.50 81 ALA A CA 1
ATOM 614 C C . ALA A 1 81 ? 8.869 -15.387 -0.161 1.00 88.50 81 ALA A C 1
ATOM 616 O O . ALA A 1 81 ? 9.856 -16.021 -0.521 1.00 88.50 81 ALA A O 1
ATOM 617 N N . LEU A 1 82 ? 7.727 -15.399 -0.853 1.00 87.19 82 LEU A N 1
ATOM 618 C CA . LEU A 1 82 ? 7.555 -16.128 -2.107 1.00 87.19 82 LEU A CA 1
ATOM 619 C C . LEU A 1 82 ? 8.525 -15.611 -3.175 1.00 87.19 82 LEU A C 1
ATOM 621 O O . LEU A 1 82 ? 9.199 -16.413 -3.809 1.00 87.19 82 LEU A O 1
ATOM 625 N N . ALA A 1 83 ? 8.661 -14.297 -3.349 1.00 82.75 83 ALA A N 1
ATOM 626 C CA . ALA A 1 83 ? 9.583 -13.739 -4.332 1.00 82.75 83 ALA A CA 1
ATOM 627 C C . ALA A 1 83 ? 11.032 -14.189 -4.086 1.00 82.75 83 ALA A C 1
ATOM 629 O O . ALA A 1 83 ? 11.721 -14.530 -5.041 1.00 82.75 83 ALA A O 1
ATOM 630 N N . PHE A 1 84 ? 11.479 -14.269 -2.830 1.00 78.81 84 PHE A N 1
ATOM 631 C CA . PHE A 1 84 ? 12.815 -14.767 -2.485 1.00 78.81 84 PHE A CA 1
ATOM 632 C C . PHE A 1 84 ? 12.953 -16.289 -2.619 1.00 78.81 84 PHE A C 1
ATOM 634 O O . PHE A 1 84 ? 13.964 -16.761 -3.133 1.00 78.81 84 PHE A O 1
ATOM 641 N N . VAL A 1 85 ? 11.948 -17.063 -2.199 1.00 82.44 85 VAL A N 1
ATOM 642 C CA . VAL A 1 85 ? 11.952 -18.533 -2.320 1.00 82.44 85 VAL A CA 1
ATOM 643 C C . VAL A 1 85 ? 11.951 -18.965 -3.787 1.00 82.44 85 VAL A C 1
ATOM 645 O O . VAL A 1 85 ? 12.666 -19.892 -4.160 1.00 82.44 85 VAL A O 1
ATOM 648 N N . TYR A 1 86 ? 11.182 -18.277 -4.630 1.00 74.50 86 TYR A N 1
ATOM 649 C CA . TYR A 1 86 ? 11.071 -18.579 -6.055 1.00 74.50 86 TYR A CA 1
ATOM 650 C C . TYR A 1 86 ? 12.079 -17.817 -6.926 1.00 74.50 86 TYR A C 1
ATOM 652 O O . TYR A 1 86 ? 12.212 -18.148 -8.103 1.00 74.50 86 TYR A O 1
ATOM 660 N N . ALA A 1 87 ? 12.838 -16.858 -6.382 1.00 69.06 87 ALA A N 1
ATOM 661 C CA . ALA A 1 87 ? 13.906 -16.157 -7.103 1.00 69.06 87 ALA A CA 1
ATOM 662 C C . ALA A 1 87 ? 14.857 -17.099 -7.875 1.00 69.06 87 ALA A C 1
ATOM 664 O O . ALA A 1 87 ? 15.064 -16.860 -9.068 1.00 69.06 87 ALA A O 1
ATOM 665 N N . PRO A 1 88 ? 15.401 -18.186 -7.282 1.00 65.06 88 PRO A N 1
ATOM 666 C CA . PRO A 1 88 ? 16.264 -19.113 -8.018 1.00 65.06 88 PRO A CA 1
ATOM 667 C C . PRO A 1 88 ? 15.531 -19.882 -9.128 1.00 65.06 88 PRO A C 1
ATOM 669 O O . PRO A 1 88 ? 16.134 -20.197 -10.151 1.00 65.06 88 PRO A O 1
ATOM 672 N N . VAL A 1 89 ? 14.229 -20.148 -8.971 1.00 65.56 89 VAL A N 1
ATOM 673 C CA . VAL A 1 89 ? 13.411 -20.818 -9.998 1.00 65.56 89 VAL A CA 1
ATOM 674 C C . VAL A 1 89 ? 13.230 -19.911 -11.217 1.00 65.56 89 VAL A C 1
ATOM 676 O O . VAL A 1 89 ? 13.373 -20.367 -12.350 1.00 65.56 89 VAL A O 1
ATOM 679 N N . PHE A 1 90 ? 12.982 -18.616 -10.997 1.00 58.44 90 PHE A N 1
ATOM 680 C CA . PHE A 1 90 ? 12.877 -17.634 -12.079 1.00 58.44 90 PHE A CA 1
ATOM 681 C C . PHE A 1 90 ? 14.215 -17.373 -12.776 1.00 58.44 90 PHE A C 1
ATOM 683 O O . PHE A 1 90 ? 14.223 -17.217 -13.994 1.00 58.44 90 PHE A O 1
ATOM 690 N N . ALA A 1 91 ? 15.332 -17.391 -12.041 1.00 56.75 91 ALA A N 1
ATOM 691 C CA . ALA A 1 91 ? 16.666 -17.284 -12.632 1.00 56.75 91 ALA A CA 1
ATOM 692 C C . ALA A 1 91 ? 16.968 -18.459 -13.584 1.00 56.75 91 ALA A C 1
ATOM 694 O O . ALA A 1 91 ? 17.409 -18.242 -14.710 1.00 56.75 91 ALA A O 1
ATOM 695 N N . GLY A 1 92 ? 16.635 -19.694 -13.184 1.00 54.34 92 GLY A N 1
ATOM 696 C CA . GLY A 1 92 ? 16.792 -20.873 -14.046 1.00 54.34 92 GLY A CA 1
ATOM 697 C C . GLY A 1 92 ? 15.869 -20.872 -15.275 1.00 54.34 92 GLY A C 1
ATOM 698 O O . GLY A 1 92 ? 16.262 -21.323 -16.352 1.00 54.34 92 GLY A O 1
ATOM 699 N N . TRP A 1 93 ? 14.654 -20.325 -15.153 1.00 53.56 93 TRP A N 1
ATOM 700 C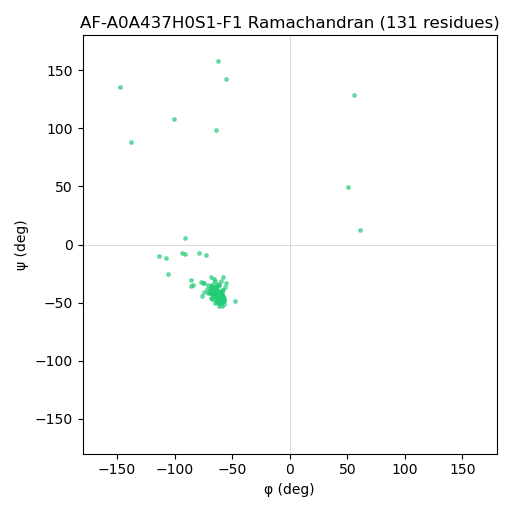 CA . TRP A 1 93 ? 13.725 -20.171 -16.281 1.00 53.56 93 TRP A CA 1
ATOM 701 C C . TRP A 1 93 ? 14.177 -19.099 -17.286 1.00 53.56 93 TRP A C 1
ATOM 703 O O . TRP A 1 93 ? 14.090 -19.331 -18.492 1.00 53.56 93 TRP A O 1
ATOM 713 N N . SER A 1 94 ? 14.689 -17.951 -16.826 1.00 52.16 94 SER A N 1
ATOM 714 C CA . SER A 1 94 ? 15.193 -16.896 -17.719 1.00 52.16 94 SER A CA 1
ATOM 715 C C . SER A 1 94 ? 16.455 -17.312 -18.471 1.00 52.16 94 SER A C 1
ATOM 717 O O . SER A 1 94 ? 16.572 -17.008 -19.657 1.00 52.16 94 SER A O 1
ATOM 719 N N . ASP A 1 95 ? 17.353 -18.062 -17.824 1.00 54.00 95 ASP A N 1
ATOM 720 C CA . ASP A 1 95 ? 18.554 -18.599 -18.479 1.00 54.00 95 ASP A CA 1
ATOM 721 C C . ASP A 1 95 ? 18.195 -19.606 -19.585 1.00 54.00 95 ASP A C 1
ATOM 723 O O . ASP A 1 95 ? 18.876 -19.677 -20.607 1.00 54.00 95 ASP A O 1
ATOM 727 N N . THR A 1 96 ? 17.084 -20.336 -19.425 1.00 52.66 96 THR A N 1
ATOM 728 C CA . THR A 1 96 ? 16.642 -21.363 -20.382 1.00 52.66 96 THR A CA 1
ATOM 729 C C . THR A 1 96 ? 15.837 -20.790 -21.560 1.00 52.66 96 THR A C 1
ATOM 731 O O . THR A 1 96 ? 15.955 -21.296 -22.673 1.00 52.66 96 THR A O 1
ATOM 734 N N . PHE A 1 97 ? 15.029 -19.739 -21.355 1.00 48.81 97 PHE A N 1
ATOM 735 C CA . PHE A 1 97 ? 14.128 -19.206 -22.396 1.00 48.81 97 PHE A CA 1
ATOM 736 C C . PHE A 1 97 ? 14.573 -17.887 -23.043 1.00 48.81 97 PHE A C 1
ATOM 738 O O . PHE A 1 97 ? 14.165 -17.614 -24.171 1.00 48.81 97 PHE A O 1
ATOM 745 N N . LEU A 1 98 ? 15.363 -17.053 -22.359 1.00 54.44 98 LEU A N 1
ATOM 746 C CA . LEU A 1 98 ? 15.668 -15.688 -22.817 1.00 54.44 98 LEU A CA 1
ATOM 747 C C . LEU A 1 98 ? 17.140 -15.478 -23.196 1.00 54.44 98 LEU A C 1
ATOM 749 O O . LEU A 1 98 ? 17.458 -14.452 -23.789 1.00 54.44 98 LEU A O 1
ATOM 753 N N . GLY A 1 99 ? 18.033 -16.433 -22.908 1.00 48.00 99 GLY A N 1
ATOM 754 C CA . GLY A 1 99 ? 19.433 -16.406 -23.357 1.00 48.00 99 GLY A CA 1
ATOM 755 C C . GLY A 1 99 ? 20.260 -15.213 -22.855 1.00 48.00 99 GLY A C 1
ATOM 756 O O . GLY A 1 99 ? 21.351 -14.960 -23.363 1.00 48.00 99 GLY A O 1
ATOM 757 N N . THR A 1 100 ? 19.762 -14.455 -21.877 1.00 51.44 100 THR A N 1
ATOM 758 C CA . THR A 1 100 ? 20.427 -13.260 -21.350 1.00 51.44 100 THR A CA 1
ATOM 759 C C . THR A 1 100 ? 21.138 -13.582 -20.045 1.00 51.44 100 THR A C 1
ATOM 761 O O . THR A 1 100 ? 20.494 -13.737 -19.008 1.00 51.44 100 THR A O 1
ATOM 764 N N . ALA A 1 101 ? 22.470 -13.619 -20.088 1.00 48.34 101 ALA A N 1
ATOM 765 C CA . ALA A 1 101 ? 23.313 -13.681 -18.902 1.00 48.34 101 ALA A CA 1
ATOM 766 C C . ALA A 1 101 ? 23.140 -12.400 -18.058 1.00 48.34 101 ALA A C 1
ATOM 768 O O . ALA A 1 101 ? 23.760 -11.386 -18.350 1.00 48.34 101 ALA A O 1
ATOM 769 N N . ASN A 1 102 ? 22.304 -12.486 -17.015 1.00 52.28 102 ASN A N 1
ATOM 770 C CA . ASN A 1 102 ? 22.172 -11.596 -15.847 1.00 52.28 102 ASN A CA 1
ATOM 771 C C . ASN A 1 102 ? 21.918 -10.082 -16.066 1.00 52.28 102 ASN A C 1
ATOM 773 O O . ASN A 1 102 ? 22.680 -9.387 -16.731 1.00 52.28 102 ASN A O 1
ATOM 777 N N . PRO A 1 103 ? 20.883 -9.525 -15.394 1.00 50.12 103 PRO A N 1
ATOM 778 C CA . PRO A 1 103 ? 20.937 -9.337 -13.939 1.00 50.12 103 PRO A CA 1
ATOM 779 C C . PRO A 1 103 ? 19.603 -9.696 -13.253 1.00 50.12 103 PRO A C 1
ATOM 781 O O . PRO A 1 103 ? 18.731 -8.848 -13.056 1.00 50.12 103 PRO A O 1
ATOM 784 N N . THR A 1 104 ? 19.412 -10.961 -12.873 1.00 56.16 104 THR A N 1
ATOM 785 C CA . THR A 1 104 ? 18.088 -11.441 -12.426 1.00 56.16 104 THR A CA 1
ATOM 786 C C . THR A 1 104 ? 17.728 -11.017 -10.999 1.00 56.16 104 THR A C 1
ATOM 788 O O . THR A 1 104 ? 16.565 -10.722 -10.734 1.00 56.16 104 THR A O 1
ATOM 791 N N . GLN A 1 105 ? 18.699 -10.878 -10.087 1.00 54.69 105 GLN A N 1
ATOM 792 C CA . GLN A 1 105 ? 18.412 -10.503 -8.691 1.00 54.69 105 GLN A CA 1
ATOM 793 C C . GLN A 1 105 ? 17.942 -9.052 -8.526 1.00 54.69 105 GLN A C 1
ATOM 795 O O . GLN A 1 105 ? 17.009 -8.801 -7.767 1.00 54.69 105 GLN A O 1
ATOM 800 N N . ALA A 1 106 ? 18.549 -8.098 -9.239 1.00 55.94 106 ALA A N 1
ATOM 801 C CA . ALA A 1 106 ? 18.182 -6.684 -9.126 1.00 55.94 106 ALA A CA 1
ATOM 802 C C . ALA A 1 106 ? 16.789 -6.410 -9.718 1.00 55.94 106 ALA A C 1
ATOM 804 O O . ALA A 1 106 ? 15.977 -5.721 -9.100 1.00 55.94 106 ALA A O 1
ATOM 805 N N . ALA A 1 107 ? 16.484 -7.014 -10.872 1.00 58.09 107 ALA A N 1
ATOM 806 C CA . ALA A 1 107 ? 15.160 -6.934 -11.479 1.00 58.09 107 ALA A CA 1
ATOM 807 C C . ALA A 1 107 ? 14.103 -7.631 -10.606 1.00 58.09 107 ALA A C 1
ATOM 809 O O . ALA A 1 107 ? 13.066 -7.038 -10.308 1.00 58.09 107 ALA A O 1
ATOM 810 N N . ALA A 1 108 ? 14.380 -8.846 -10.116 1.00 59.72 108 ALA A N 1
ATOM 811 C CA . ALA A 1 108 ? 13.472 -9.567 -9.225 1.00 59.72 108 ALA A CA 1
ATOM 812 C C . ALA A 1 108 ? 13.196 -8.791 -7.928 1.00 59.72 108 ALA A C 1
ATOM 814 O O . ALA A 1 108 ? 12.043 -8.706 -7.510 1.00 59.72 108 ALA A O 1
ATOM 815 N N . ALA A 1 109 ? 14.211 -8.161 -7.327 1.00 63.75 109 ALA A N 1
ATOM 816 C CA . ALA A 1 109 ? 14.044 -7.324 -6.140 1.00 63.75 109 ALA A CA 1
ATOM 817 C C . ALA A 1 109 ? 13.157 -6.095 -6.409 1.00 63.75 109 ALA A C 1
ATOM 819 O O . ALA A 1 109 ? 12.305 -5.751 -5.584 1.00 63.75 109 ALA A O 1
ATOM 820 N N . GLN A 1 110 ? 13.306 -5.464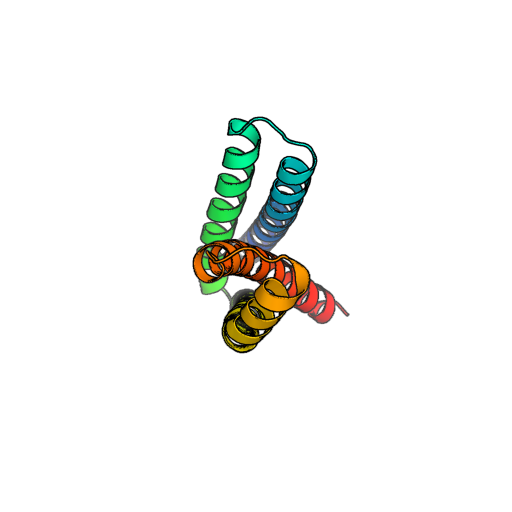 -7.579 1.00 66.19 110 GLN A N 1
ATOM 821 C CA . GLN A 1 110 ? 12.494 -4.312 -7.974 1.00 66.19 110 GLN A CA 1
ATOM 822 C C . GLN A 1 110 ? 11.013 -4.688 -8.156 1.00 66.19 110 GLN A C 1
ATOM 824 O O . GLN A 1 110 ? 10.130 -3.966 -7.686 1.00 66.19 110 GLN A O 1
ATOM 829 N N . PHE A 1 111 ? 10.728 -5.839 -8.773 1.00 70.88 111 PHE A N 1
ATOM 830 C CA . PHE A 1 111 ? 9.358 -6.345 -8.907 1.00 70.88 111 PHE A CA 1
ATOM 831 C C . PHE A 1 111 ? 8.784 -6.843 -7.575 1.00 70.88 111 PHE A C 1
ATOM 833 O O . PHE A 1 111 ? 7.618 -6.577 -7.279 1.00 70.88 111 PHE A O 1
ATOM 840 N N . ALA A 1 112 ? 9.593 -7.502 -6.742 1.00 79.25 112 ALA A N 1
ATOM 841 C CA . ALA A 1 112 ? 9.170 -8.024 -5.445 1.00 79.25 112 ALA A CA 1
ATOM 842 C C . ALA A 1 112 ? 8.669 -6.916 -4.511 1.00 79.25 112 ALA A C 1
ATOM 844 O O . ALA A 1 112 ? 7.601 -7.056 -3.918 1.00 79.25 112 ALA A O 1
ATOM 845 N N . GLY A 1 113 ? 9.397 -5.796 -4.419 1.00 83.44 113 GLY A N 1
ATOM 846 C CA . GLY A 1 113 ? 8.993 -4.664 -3.581 1.00 83.44 113 GLY A CA 1
ATOM 847 C C . GLY A 1 113 ? 7.639 -4.084 -3.996 1.00 83.44 113 GLY A C 1
ATOM 848 O O . GLY A 1 113 ? 6.775 -3.840 -3.155 1.00 83.44 113 GLY A O 1
ATOM 849 N N . MET A 1 114 ? 7.413 -3.933 -5.301 1.00 85.06 114 MET A N 1
ATOM 850 C CA . MET A 1 114 ? 6.140 -3.435 -5.810 1.00 85.06 114 MET A CA 1
ATOM 851 C C . MET A 1 114 ? 4.985 -4.411 -5.570 1.00 85.06 114 MET A C 1
ATOM 853 O O . MET A 1 114 ? 3.926 -4.005 -5.088 1.00 85.06 114 MET A O 1
ATOM 857 N N . LEU A 1 115 ? 5.186 -5.696 -5.869 1.00 88.12 115 LEU A N 1
ATOM 858 C CA . LEU A 1 115 ? 4.176 -6.727 -5.635 1.00 88.12 115 LEU A CA 1
ATOM 859 C C . LEU A 1 115 ? 3.831 -6.849 -4.147 1.00 88.12 115 LEU A C 1
ATOM 861 O O . LEU A 1 115 ? 2.668 -7.060 -3.811 1.00 88.12 115 LEU A O 1
ATOM 865 N N . ALA A 1 116 ? 4.803 -6.655 -3.255 1.00 91.38 116 ALA A N 1
ATOM 866 C CA . ALA A 1 116 ? 4.584 -6.653 -1.815 1.00 91.38 116 ALA A CA 1
ATOM 867 C C . ALA A 1 116 ? 3.690 -5.494 -1.356 1.00 91.38 116 ALA A C 1
ATOM 869 O O . ALA A 1 116 ? 2.785 -5.705 -0.550 1.00 91.38 116 ALA A O 1
ATOM 870 N N . ILE A 1 117 ? 3.898 -4.285 -1.889 1.00 92.31 117 ILE A N 1
ATOM 871 C CA . ILE A 1 117 ? 3.040 -3.125 -1.598 1.00 92.31 117 ILE A CA 1
ATOM 872 C C . ILE A 1 117 ? 1.620 -3.376 -2.118 1.00 92.31 117 ILE A C 1
ATOM 874 O O . ILE A 1 117 ? 0.643 -3.126 -1.414 1.00 92.31 117 ILE A O 1
ATOM 878 N N . LEU A 1 118 ? 1.491 -3.930 -3.322 1.00 93.00 118 LEU A N 1
ATOM 879 C CA . LEU A 1 118 ? 0.198 -4.312 -3.887 1.00 93.00 118 LEU A CA 1
ATOM 880 C C . LEU A 1 118 ? -0.523 -5.335 -3.001 1.00 93.00 118 LEU A C 1
ATOM 882 O O . LEU A 1 118 ? -1.678 -5.136 -2.623 1.00 93.00 118 LEU A O 1
ATOM 886 N N . ALA A 1 119 ? 0.183 -6.395 -2.611 1.00 93.69 119 ALA A N 1
ATOM 887 C CA . ALA A 1 119 ? -0.327 -7.430 -1.726 1.00 93.69 119 ALA A CA 1
ATOM 888 C C . ALA A 1 119 ? -0.709 -6.881 -0.352 1.00 93.69 119 ALA A C 1
ATOM 890 O O . ALA A 1 119 ? -1.717 -7.307 0.206 1.00 93.69 119 ALA A O 1
ATOM 891 N N . PHE A 1 120 ? 0.028 -5.893 0.159 1.00 96.50 120 PHE A N 1
ATOM 892 C CA . PHE A 1 120 ? -0.327 -5.186 1.381 1.00 96.50 120 PHE A CA 1
ATOM 893 C C . PHE A 1 120 ? -1.708 -4.525 1.275 1.00 96.50 120 PHE A C 1
ATOM 895 O O . PHE A 1 120 ? -2.578 -4.793 2.108 1.00 96.50 120 PHE A O 1
ATOM 902 N N . TYR A 1 121 ? -1.957 -3.716 0.238 1.00 94.69 121 TYR A N 1
ATOM 903 C CA . TYR A 1 121 ? -3.263 -3.063 0.079 1.00 94.69 121 TYR A CA 1
ATOM 904 C C . TYR A 1 121 ? -4.378 -4.070 -0.198 1.00 94.69 121 TYR A C 1
ATOM 906 O O . TYR A 1 121 ? -5.474 -3.912 0.342 1.00 94.69 121 TYR A O 1
ATOM 914 N N . VAL A 1 122 ? -4.114 -5.118 -0.983 1.00 94.25 122 VAL A N 1
ATOM 915 C CA . VAL A 1 122 ? -5.088 -6.189 -1.243 1.00 94.25 122 VAL A CA 1
ATOM 916 C C . VAL A 1 122 ? -5.438 -6.926 0.049 1.00 94.25 122 VAL A C 1
ATOM 918 O O . VAL A 1 122 ? -6.616 -7.056 0.369 1.00 94.25 122 VAL A O 1
ATOM 921 N N . GLY A 1 123 ? -4.446 -7.356 0.832 1.00 92.88 123 GLY A N 1
ATOM 922 C CA . GLY A 1 123 ? -4.654 -8.049 2.106 1.00 92.88 123 GLY A CA 1
ATOM 923 C C . GLY A 1 123 ? -5.447 -7.208 3.105 1.00 92.88 123 GLY A C 1
ATOM 924 O O . GLY A 1 123 ? -6.385 -7.706 3.734 1.00 92.88 123 GLY A O 1
ATOM 925 N N . LEU A 1 124 ? -5.141 -5.910 3.177 1.00 95.12 124 LEU A N 1
ATOM 926 C CA . LEU A 1 124 ? -5.880 -4.949 3.990 1.00 95.12 124 LEU A CA 1
ATOM 927 C C . LEU A 1 124 ? -7.352 -4.848 3.552 1.00 95.12 124 LEU A C 1
ATOM 929 O O . LEU A 1 124 ? -8.247 -4.992 4.387 1.00 95.12 124 LEU A O 1
ATOM 933 N N . HIS A 1 125 ? -7.628 -4.655 2.257 1.00 93.94 125 HIS A N 1
ATOM 934 C CA . HIS A 1 125 ? -9.000 -4.522 1.746 1.00 93.94 125 HIS A CA 1
ATOM 935 C C . HIS A 1 125 ? -9.793 -5.830 1.840 1.00 93.94 125 HIS A C 1
ATOM 937 O O . HIS A 1 125 ? -10.974 -5.806 2.174 1.00 93.94 125 HIS A O 1
ATOM 943 N N . VAL A 1 126 ? -9.164 -6.984 1.608 1.00 94.06 126 VAL A N 1
ATOM 944 C CA . VAL A 1 126 ? -9.814 -8.292 1.775 1.00 94.06 126 VAL A CA 1
ATOM 945 C C . VAL A 1 126 ? -10.211 -8.509 3.233 1.00 94.06 126 VAL A C 1
ATOM 947 O O . VAL A 1 126 ? -11.331 -8.945 3.505 1.00 94.06 126 VAL A O 1
ATOM 950 N N . ARG A 1 127 ? -9.333 -8.179 4.191 1.00 93.75 127 ARG A N 1
ATOM 951 C CA . ARG A 1 127 ? -9.661 -8.271 5.621 1.00 93.75 127 ARG A CA 1
ATOM 952 C C . ARG A 1 127 ? -10.801 -7.330 6.000 1.00 93.75 127 ARG A C 1
ATOM 954 O O . ARG A 1 127 ? -11.678 -7.743 6.749 1.00 93.75 127 ARG A O 1
ATOM 961 N N . TRP A 1 128 ? -10.801 -6.114 5.460 1.00 92.25 128 TRP A N 1
ATOM 962 C CA . TRP A 1 128 ? -11.870 -5.136 5.652 1.00 92.25 128 TRP A CA 1
ATOM 963 C C . TRP A 1 128 ? -13.220 -5.594 5.089 1.00 92.25 128 TRP A C 1
ATOM 965 O O . TRP A 1 128 ? -14.245 -5.440 5.744 1.00 92.25 128 TRP A O 1
ATOM 975 N N . LEU A 1 129 ? -13.236 -6.177 3.886 1.00 92.69 129 LEU A N 1
ATOM 976 C CA . LEU A 1 129 ? -14.458 -6.731 3.297 1.00 92.69 129 LEU A CA 1
ATOM 977 C C . LEU A 1 129 ? -15.000 -7.872 4.163 1.00 92.69 129 LEU A C 1
ATOM 979 O O . LEU A 1 129 ? -16.194 -7.929 4.433 1.00 92.69 129 LEU A O 1
ATOM 983 N N . ARG A 1 130 ? -14.110 -8.741 4.657 1.00 91.88 130 ARG A N 1
ATOM 984 C CA . ARG A 1 130 ? -14.476 -9.853 5.544 1.00 91.88 130 ARG A CA 1
ATOM 985 C C . ARG A 1 130 ? -14.954 -9.417 6.926 1.00 91.88 130 ARG A C 1
ATOM 987 O O . ARG A 1 130 ? -15.700 -10.164 7.532 1.00 91.88 130 ARG A O 1
ATOM 994 N N . SER A 1 131 ? -14.526 -8.268 7.449 1.00 87.75 131 SER A N 1
ATOM 995 C CA . SER A 1 131 ? -15.011 -7.772 8.747 1.00 87.75 131 SER A CA 1
ATOM 996 C C . SER A 1 131 ? -16.388 -7.107 8.670 1.00 87.75 131 SER A C 1
ATOM 998 O O . SER A 1 131 ? -16.941 -6.749 9.707 1.00 87.75 131 SER A O 1
ATOM 1000 N N . ARG A 1 132 ? -16.924 -6.908 7.458 1.00 81.69 132 ARG A N 1
ATOM 1001 C CA . ARG A 1 132 ? -18.240 -6.306 7.197 1.00 81.69 132 ARG A CA 1
ATOM 1002 C C . ARG A 1 132 ? -19.304 -7.306 6.733 1.00 81.69 132 ARG A C 1
ATOM 1004 O O . ARG A 1 132 ? -20.464 -6.909 6.645 1.00 81.69 132 ARG A O 1
ATOM 1011 N N . ALA A 1 133 ? -18.900 -8.527 6.386 1.00 63.44 133 ALA A N 1
ATOM 1012 C CA . ALA A 1 133 ? -19.774 -9.642 6.024 1.00 63.44 133 ALA A CA 1
ATOM 1013 C C . ALA A 1 133 ? -20.148 -10.446 7.273 1.00 63.44 133 ALA A C 1
ATOM 1015 O O . ALA A 1 133 ? -21.303 -10.917 7.327 1.00 63.44 133 ALA A O 1
#

Foldseek 3Di:
DPPVVVLVVLVVQLVVLLVQLLVLLVQLVVCVVVVHPPVSNVVSVVSNVVSVVSLVVSLVPDPVSVVLQVQLQVQLVVLLVCLVVCLVVVVVVCVVPVVDDDDSPVVSVVVSNSVSSNSSSVSSVVVVVVVVD

Sequence (133 aa):
MMIKISQDRRATSFMASAHFGGLAIFAYLAGRMANWPDFAIGMTIGITLASLLALILFSRTDEYLLSLWHAGVSAGFIVVALAFVYAPVFAGWSDTFLGTANPTQAAAAQFAGMLAILAFYVGLHVRWLRSRA

Secondary structure (DSSP, 8-state):
--SHHHHHHHHHHHHHHHHHHHHHHHHHHHHHHTT--HHHHHHHHHHHHHHHHHHHHHHTT-HHHHHHHHHHHHHHHHHHHHHHHHHHHHHHHHHHHT-----HHHHHHHHHHHHHHHHHHHHHHHHHHHTT-

Radius of gyration: 17.9 Å; Cα contacts (8 Å, |Δi|>4): 107; chains: 1; bounding box: 43×35×48 Å

pLDDT: mean 82.65, std 15.19, range [48.0, 96.5]